Protein AF-A0A967IDQ7-F1 (afdb_monomer_lite)

Foldseek 3Di:
DVPVVPDQQRVLVVCVVVVHQEDEDEQPDVQGQQALVVLLVSQVCCVVRGNHHYQYAHEQCDSLPLPHGGPVVRSVVSGHPYYYSPPDDNPDPVSVVVSVD

Radius of gyration: 13.81 Å; chains: 1; bounding box: 31×24×38 Å

Sequence (101 aa):
GLEYKEDIVSGTRSAAAGGFTSVACMPNTKPVIDNKSIVKYIIDKAGSEGSANVFPVGTITKGSKGETLSEMGELKAEGCVGFSDDGGPVSNGEIMRRALE

Structure (mmCIF, N/CA/C/O backbone):
data_AF-A0A967IDQ7-F1
#
_entry.id   AF-A0A967IDQ7-F1
#
loop_
_atom_site.group_PDB
_atom_site.id
_atom_site.type_symbol
_atom_site.label_atom_id
_atom_site.label_alt_id
_atom_site.label_comp_id
_atom_site.label_asym_id
_atom_site.label_entity_id
_atom_site.label_seq_id
_atom_site.pdbx_PDB_ins_code
_atom_site.Cartn_x
_atom_site.Cartn_y
_atom_site.Cartn_z
_atom_site.occupancy
_atom_site.B_iso_or_equiv
_atom_site.auth_seq_id
_atom_site.auth_comp_id
_atom_site.auth_asym_id
_atom_site.auth_atom_id
_atom_site.pdbx_PDB_model_num
ATOM 1 N N . GLY A 1 1 ? 5.041 15.468 -3.162 1.00 71.75 1 GLY A N 1
ATOM 2 C CA . GLY A 1 1 ? 4.881 14.594 -1.984 1.00 71.75 1 GLY A CA 1
ATOM 3 C C . GLY A 1 1 ? 6.240 14.204 -1.439 1.00 71.75 1 GLY A C 1
ATOM 4 O O . GLY A 1 1 ? 6.951 15.073 -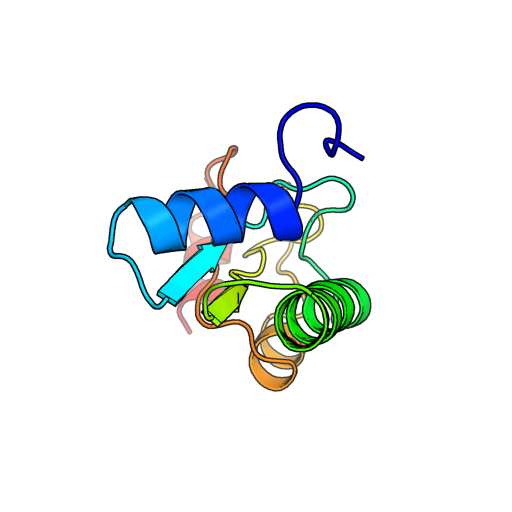0.947 1.00 71.75 1 GLY A O 1
ATOM 5 N N . LEU A 1 2 ? 6.606 12.924 -1.527 1.00 85.94 2 LEU A N 1
ATOM 6 C CA . LEU A 1 2 ? 7.925 12.396 -1.136 1.00 85.94 2 LEU A CA 1
ATOM 7 C C . LEU A 1 2 ? 8.730 11.877 -2.344 1.00 85.94 2 LEU A C 1
ATOM 9 O O . LEU A 1 2 ? 9.688 11.137 -2.154 1.00 85.94 2 LEU A O 1
ATOM 13 N N . GLU A 1 3 ? 8.370 12.291 -3.566 1.00 87.94 3 GLU A N 1
ATOM 14 C CA . GLU A 1 3 ? 8.945 11.768 -4.820 1.00 87.94 3 GLU A CA 1
ATOM 15 C C . GLU A 1 3 ? 10.458 11.994 -4.943 1.00 87.94 3 GLU A C 1
ATOM 17 O O . GLU A 1 3 ? 11.140 11.243 -5.623 1.00 87.94 3 GLU A O 1
ATOM 22 N N . TYR A 1 4 ? 11.016 12.984 -4.236 1.00 90.12 4 TYR A N 1
ATOM 23 C CA . TYR A 1 4 ? 12.465 13.209 -4.187 1.00 90.12 4 TYR A CA 1
ATOM 24 C C . TYR A 1 4 ? 13.244 12.067 -3.509 1.00 90.12 4 TYR A C 1
ATOM 26 O O . TYR A 1 4 ? 14.464 12.010 -3.640 1.00 90.12 4 TYR A O 1
ATOM 34 N N . LYS A 1 5 ? 12.563 11.214 -2.727 1.00 92.00 5 LYS A N 1
ATOM 35 C CA . LYS A 1 5 ? 13.155 10.017 -2.118 1.00 92.00 5 LYS A CA 1
ATOM 36 C C . LYS A 1 5 ? 13.059 8.823 -3.056 1.00 92.00 5 LYS A C 1
ATOM 38 O O . LYS A 1 5 ? 14.040 8.114 -3.216 1.00 92.00 5 LYS A O 1
ATOM 43 N N . GLU A 1 6 ? 11.861 8.597 -3.585 1.00 92.38 6 GLU A N 1
ATOM 44 C CA . GLU A 1 6 ? 11.522 7.516 -4.506 1.00 92.38 6 GLU A CA 1
ATOM 45 C C . GLU A 1 6 ? 10.136 7.806 -5.109 1.00 92.38 6 GLU A C 1
ATOM 47 O O . GLU A 1 6 ? 9.276 8.386 -4.434 1.00 92.38 6 GLU A O 1
ATOM 52 N N . ASP A 1 7 ? 9.898 7.382 -6.349 1.00 95.38 7 ASP A N 1
ATOM 53 C CA . ASP A 1 7 ? 8.588 7.425 -6.998 1.00 95.38 7 ASP A CA 1
ATOM 54 C C . ASP A 1 7 ? 8.172 6.042 -7.542 1.00 95.38 7 ASP A C 1
ATOM 56 O O . ASP A 1 7 ? 8.887 5.048 -7.402 1.00 95.38 7 ASP A O 1
ATOM 60 N N . ILE A 1 8 ? 6.973 5.946 -8.129 1.00 96.00 8 ILE A N 1
ATOM 61 C CA . ILE A 1 8 ? 6.436 4.673 -8.645 1.00 96.00 8 ILE A CA 1
ATOM 62 C C . ILE A 1 8 ? 7.334 4.103 -9.756 1.00 96.00 8 ILE A C 1
ATOM 64 O O . ILE A 1 8 ? 7.522 2.889 -9.842 1.00 96.00 8 ILE A O 1
ATOM 68 N N . VAL A 1 9 ? 7.913 4.953 -10.604 1.00 97.00 9 VAL A N 1
ATOM 69 C CA . VAL A 1 9 ? 8.718 4.520 -11.751 1.00 97.00 9 VAL A CA 1
ATOM 70 C C . VAL A 1 9 ? 10.091 4.052 -11.284 1.00 97.00 9 VAL A C 1
ATOM 72 O O . VAL A 1 9 ? 10.520 2.954 -11.643 1.00 97.00 9 VAL A O 1
ATOM 75 N N . SER A 1 10 ? 10.777 4.843 -10.459 1.00 97.06 10 SER A N 1
ATOM 76 C CA . SER A 1 10 ? 12.084 4.471 -9.915 1.00 97.06 10 SER A CA 1
ATOM 77 C C . SER A 1 10 ? 11.981 3.245 -9.004 1.00 97.06 10 SER A C 1
ATOM 79 O O . SER A 1 10 ? 12.736 2.289 -9.186 1.00 97.06 10 SER A O 1
ATOM 81 N N . GLY A 1 11 ? 10.983 3.198 -8.117 1.00 96.88 11 GLY A N 1
ATOM 82 C CA . GLY A 1 11 ? 10.758 2.076 -7.207 1.00 96.88 11 GLY A CA 1
ATOM 83 C C . GLY A 1 11 ? 10.436 0.766 -7.932 1.00 96.88 11 GLY A C 1
ATOM 84 O O . GLY A 1 11 ? 11.006 -0.278 -7.609 1.00 96.88 11 GLY A O 1
ATOM 85 N N . THR A 1 12 ? 9.579 0.794 -8.961 1.00 97.94 12 THR A N 1
ATOM 86 C CA . THR A 1 12 ? 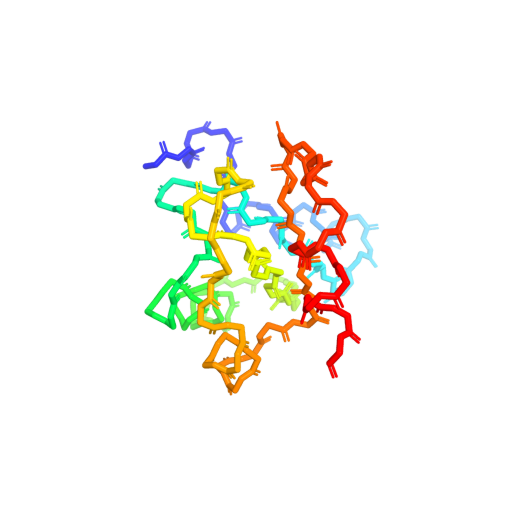9.268 -0.420 -9.741 1.00 97.94 12 THR A CA 1
ATOM 87 C C . THR A 1 12 ? 10.432 -0.877 -10.615 1.00 97.94 12 THR A C 1
ATOM 89 O O . THR A 1 12 ? 10.618 -2.081 -10.785 1.00 97.94 12 THR A O 1
ATOM 92 N N . ARG A 1 13 ? 11.259 0.043 -11.130 1.00 97.50 13 ARG A N 1
ATOM 93 C CA . ARG A 1 13 ? 12.518 -0.309 -11.809 1.00 97.50 13 ARG A CA 1
ATOM 94 C C . ARG A 1 13 ? 13.490 -1.003 -10.865 1.00 97.50 13 ARG A C 1
ATOM 96 O O . ARG A 1 13 ? 14.046 -2.035 -11.233 1.00 97.50 13 ARG A O 1
ATOM 103 N N . SER A 1 14 ? 13.659 -0.474 -9.655 1.00 97.81 14 SER A N 1
ATOM 104 C CA . SER A 1 14 ? 14.486 -1.091 -8.614 1.00 97.81 14 SER A CA 1
ATOM 105 C C . SER A 1 14 ? 13.973 -2.486 -8.244 1.00 97.81 14 SER A C 1
ATOM 107 O O . SER A 1 14 ? 14.757 -3.431 -8.178 1.00 97.81 14 SER A O 1
ATOM 109 N N . ALA A 1 15 ? 12.655 -2.645 -8.083 1.00 97.31 15 ALA A N 1
ATOM 110 C CA . ALA A 1 15 ? 12.027 -3.940 -7.825 1.00 97.31 15 ALA A CA 1
ATOM 111 C C . ALA A 1 15 ? 12.299 -4.950 -8.953 1.00 97.31 15 ALA A C 1
ATOM 113 O O . ALA A 1 15 ? 12.771 -6.056 -8.686 1.00 97.31 15 ALA A O 1
ATOM 114 N N . ALA A 1 16 ? 12.080 -4.548 -10.208 1.00 97.69 16 ALA A N 1
ATOM 115 C CA . ALA A 1 16 ? 12.318 -5.391 -11.376 1.00 97.69 16 ALA A CA 1
ATOM 116 C C . ALA A 1 16 ? 13.796 -5.793 -11.509 1.00 97.69 16 ALA A C 1
ATOM 118 O O . ALA A 1 16 ? 14.099 -6.964 -11.735 1.00 97.69 16 ALA A O 1
ATOM 119 N N . ALA A 1 17 ? 14.723 -4.851 -11.302 1.00 98.00 17 ALA A N 1
ATOM 120 C CA . ALA A 1 17 ? 16.160 -5.127 -11.293 1.00 98.00 17 ALA A CA 1
ATOM 121 C C . ALA A 1 17 ? 16.562 -6.104 -10.172 1.00 98.00 17 ALA A C 1
ATOM 123 O O . ALA A 1 17 ? 17.471 -6.911 -10.356 1.00 98.00 17 ALA A O 1
ATOM 124 N N . GLY A 1 18 ? 15.860 -6.066 -9.036 1.00 97.81 18 GLY A N 1
ATOM 125 C CA . GLY A 1 18 ? 16.008 -7.021 -7.936 1.00 97.81 18 GLY A CA 1
ATOM 126 C C . GLY A 1 18 ? 15.358 -8.390 -8.175 1.00 97.81 18 GLY A C 1
ATOM 127 O O . GLY A 1 18 ? 15.470 -9.261 -7.317 1.00 97.81 18 GLY A O 1
ATOM 128 N N . GLY A 1 19 ? 14.680 -8.599 -9.309 1.00 97.56 19 GLY A N 1
ATOM 129 C CA . GLY A 1 19 ? 13.985 -9.848 -9.637 1.00 97.56 19 GLY A CA 1
ATOM 130 C C . GLY A 1 19 ? 12.559 -9.950 -9.085 1.00 97.56 19 GLY A C 1
ATOM 131 O O . GLY A 1 19 ? 11.941 -11.010 -9.190 1.00 97.56 19 GLY A O 1
ATOM 132 N N . PHE A 1 20 ? 12.011 -8.871 -8.521 1.00 98.06 20 PHE A N 1
ATOM 133 C CA . PHE A 1 20 ? 10.618 -8.824 -8.085 1.00 98.06 20 PHE A CA 1
ATOM 134 C C . PHE A 1 20 ? 9.711 -8.422 -9.246 1.00 98.06 20 PHE A C 1
ATOM 136 O O . PHE A 1 20 ? 9.879 -7.371 -9.858 1.00 98.06 20 PHE A O 1
ATOM 143 N N . THR A 1 21 ? 8.694 -9.237 -9.518 1.00 97.06 21 THR A N 1
ATOM 144 C CA . THR A 1 21 ? 7.671 -8.934 -10.533 1.00 97.06 21 THR A CA 1
ATOM 145 C C . THR A 1 21 ? 6.488 -8.156 -9.965 1.00 97.06 21 THR A C 1
ATOM 147 O O . THR A 1 21 ? 5.691 -7.601 -10.717 1.00 97.06 21 THR A O 1
ATOM 150 N N . SER A 1 22 ? 6.341 -8.158 -8.640 1.00 97.44 22 SER A N 1
ATOM 151 C CA . SER A 1 22 ? 5.189 -7.624 -7.922 1.00 97.44 22 SER A CA 1
ATOM 152 C C . SER A 1 22 ? 5.615 -7.083 -6.564 1.00 97.44 22 SER A C 1
ATOM 154 O O . SER A 1 22 ? 6.346 -7.756 -5.839 1.00 97.44 22 SER A O 1
ATOM 156 N N . VAL A 1 23 ? 5.134 -5.893 -6.212 1.00 97.38 23 VAL A N 1
ATOM 157 C CA . VAL A 1 23 ? 5.405 -5.236 -4.929 1.00 97.38 23 VAL A CA 1
ATOM 158 C C . VAL A 1 23 ? 4.125 -4.675 -4.326 1.00 97.38 23 VAL A C 1
ATOM 160 O O . VAL A 1 23 ? 3.227 -4.244 -5.049 1.00 97.38 23 VAL A O 1
ATOM 163 N N . ALA A 1 24 ? 4.049 -4.657 -2.996 1.00 97.44 24 ALA A N 1
ATOM 164 C CA . ALA A 1 24 ? 2.989 -3.967 -2.273 1.00 97.44 24 ALA A CA 1
ATOM 165 C C . ALA A 1 24 ? 3.521 -2.641 -1.714 1.00 97.44 24 ALA A C 1
ATOM 167 O O . ALA A 1 24 ? 4.529 -2.644 -1.006 1.00 97.44 24 ALA A O 1
ATOM 168 N N . CYS A 1 25 ? 2.884 -1.513 -2.038 1.00 95.62 25 CYS A N 1
ATOM 169 C CA . CYS A 1 25 ? 3.331 -0.203 -1.553 1.00 95.62 25 CYS A CA 1
ATOM 170 C C . CYS A 1 25 ? 2.606 0.191 -0.262 1.00 95.62 25 CYS A C 1
ATOM 172 O O . CYS A 1 25 ? 1.394 0.000 -0.139 1.00 95.62 25 CYS A O 1
ATOM 174 N N . MET A 1 26 ? 3.347 0.758 0.692 1.00 96.44 26 MET A N 1
ATOM 175 C CA . MET A 1 26 ? 2.806 1.152 1.993 1.00 96.44 26 MET A CA 1
ATOM 176 C C . MET A 1 26 ? 2.017 2.471 1.932 1.00 96.44 26 MET A C 1
ATOM 178 O O . MET A 1 26 ? 2.324 3.330 1.104 1.00 96.44 26 MET A O 1
ATOM 182 N N . PRO A 1 27 ? 1.005 2.652 2.804 1.00 93.75 27 PRO A N 1
ATOM 183 C CA . PRO A 1 27 ? 0.072 3.776 2.734 1.00 93.75 27 PRO A CA 1
ATOM 184 C C . PRO A 1 27 ? 0.623 5.118 3.220 1.00 93.75 27 PRO A C 1
ATOM 186 O O . PRO A 1 27 ? -0.054 6.137 3.083 1.00 93.75 27 PRO A O 1
ATOM 189 N N . ASN A 1 28 ? 1.838 5.153 3.766 1.00 92.50 28 ASN A N 1
ATOM 190 C CA . ASN A 1 28 ? 2.476 6.325 4.377 1.00 92.50 28 ASN A CA 1
ATOM 191 C C . ASN A 1 28 ? 3.045 7.345 3.370 1.00 92.50 28 ASN A C 1
ATOM 193 O O . ASN A 1 28 ? 4.014 8.062 3.646 1.00 92.50 28 ASN A O 1
ATOM 197 N N . THR A 1 29 ? 2.414 7.451 2.202 1.00 91.75 29 THR A N 1
ATOM 198 C CA . THR A 1 29 ? 2.694 8.466 1.187 1.00 91.75 29 THR A CA 1
ATOM 199 C C . THR A 1 29 ? 2.138 9.839 1.588 1.00 91.75 29 THR A C 1
ATOM 201 O O . THR A 1 29 ? 1.482 10.014 2.616 1.00 91.75 29 THR A O 1
ATOM 204 N N . LYS A 1 30 ? 2.414 10.867 0.775 1.00 90.31 30 LYS A N 1
ATOM 205 C CA . LYS A 1 30 ? 1.839 12.213 0.937 1.00 90.31 30 LYS A CA 1
ATOM 206 C C . LYS A 1 30 ? 1.225 12.677 -0.386 1.00 90.31 30 LYS A C 1
ATOM 208 O O . LYS A 1 30 ? 1.998 13.103 -1.252 1.00 90.31 30 LYS A O 1
ATOM 213 N N . PRO A 1 31 ? -0.112 12.643 -0.538 1.00 91.81 31 PRO A N 1
ATOM 214 C CA . PRO A 1 31 ? -1.131 12.268 0.462 1.00 91.81 31 PRO A CA 1
ATOM 215 C C . PRO A 1 31 ? -1.120 10.772 0.845 1.00 91.81 31 PRO A C 1
ATOM 217 O O . PRO A 1 31 ? -0.589 9.952 0.101 1.00 91.81 31 PRO A O 1
ATOM 220 N N . VAL A 1 32 ? -1.674 10.445 2.018 1.00 94.31 32 VAL A N 1
ATOM 221 C CA . VAL A 1 32 ? -1.797 9.076 2.568 1.00 94.31 32 VAL A CA 1
ATOM 222 C C . VAL A 1 32 ? -2.833 8.277 1.768 1.00 94.31 32 VAL A C 1
ATOM 224 O O . VAL A 1 32 ? -3.809 8.864 1.311 1.00 94.31 32 VAL A O 1
ATOM 227 N N . ILE A 1 33 ? -2.656 6.962 1.602 1.00 94.75 33 ILE A N 1
ATOM 228 C CA . ILE A 1 33 ? -3.576 6.106 0.822 1.00 94.75 33 ILE A CA 1
ATOM 229 C C . ILE A 1 33 ? -4.858 5.789 1.623 1.00 94.75 33 ILE A C 1
ATOM 231 O O . ILE A 1 33 ? -5.069 4.664 2.074 1.00 94.75 33 ILE A O 1
ATOM 235 N N . ASP A 1 34 ? -5.715 6.795 1.815 1.00 93.62 34 ASP A N 1
ATOM 236 C CA . ASP A 1 34 ? -6.960 6.699 2.598 1.00 93.62 34 ASP A CA 1
ATOM 237 C C . ASP A 1 34 ? -8.246 6.944 1.786 1.00 93.62 34 ASP A C 1
ATOM 239 O O . ASP A 1 34 ? -9.344 6.924 2.343 1.00 93.62 34 ASP A O 1
ATOM 243 N N . ASN A 1 35 ? -8.130 7.163 0.471 1.00 94.06 35 ASN A N 1
ATOM 244 C CA . ASN A 1 35 ? -9.267 7.330 -0.436 1.00 94.06 35 ASN A CA 1
ATOM 245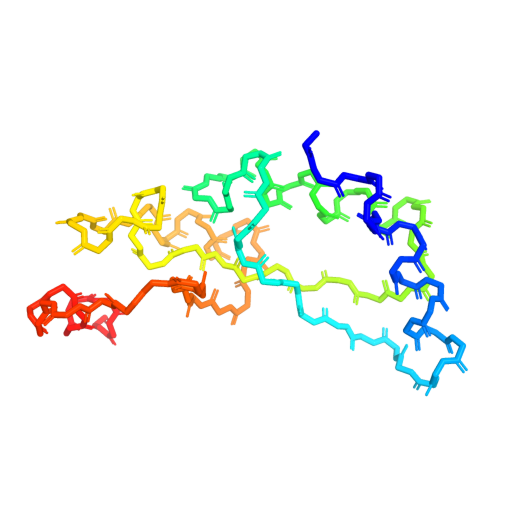 C C . ASN A 1 35 ? -9.013 6.723 -1.827 1.00 94.06 35 ASN A C 1
ATOM 247 O O . ASN A 1 35 ? -7.870 6.572 -2.268 1.00 94.06 35 ASN A O 1
ATOM 251 N N . LYS A 1 36 ? -10.106 6.433 -2.544 1.00 95.25 36 LYS A N 1
ATOM 252 C CA . LYS A 1 36 ? -10.095 5.780 -3.865 1.00 95.25 36 LYS A CA 1
ATOM 253 C C . LYS A 1 36 ? -9.258 6.500 -4.924 1.00 95.25 36 LYS A C 1
ATOM 255 O O . LYS A 1 36 ? -8.582 5.854 -5.714 1.00 95.25 36 LYS A O 1
ATOM 260 N N . SER A 1 37 ? -9.250 7.833 -4.931 1.00 95.50 37 SER A N 1
ATOM 261 C CA . SER A 1 37 ? -8.557 8.605 -5.969 1.00 95.50 37 SER A CA 1
ATOM 262 C C . SER A 1 37 ? -7.050 8.352 -5.952 1.00 95.50 37 SER A C 1
ATOM 264 O O . SER A 1 37 ? -6.417 8.298 -7.004 1.00 95.50 37 SER A O 1
ATOM 266 N N . ILE A 1 38 ? -6.478 8.165 -4.760 1.00 95.62 38 ILE A N 1
ATOM 267 C CA . ILE A 1 38 ? -5.050 7.878 -4.590 1.00 95.62 38 ILE A CA 1
ATOM 268 C C . ILE A 1 38 ? -4.737 6.441 -5.007 1.00 95.62 38 ILE A C 1
ATOM 270 O O . ILE A 1 38 ? -3.762 6.218 -5.720 1.00 95.62 38 ILE A O 1
ATOM 274 N N . VAL A 1 39 ? -5.577 5.480 -4.611 1.00 96.88 39 VAL A N 1
ATOM 275 C CA . VAL A 1 39 ? -5.439 4.070 -5.016 1.00 96.88 39 VAL A CA 1
ATOM 276 C C . VAL A 1 39 ? -5.446 3.957 -6.538 1.00 96.88 39 VAL A C 1
ATOM 278 O O . VAL A 1 39 ? -4.517 3.400 -7.123 1.00 96.88 39 VAL A O 1
ATOM 281 N N . LYS A 1 40 ? -6.437 4.584 -7.177 1.00 96.56 40 LYS A N 1
ATOM 282 C CA . LYS A 1 40 ? -6.562 4.630 -8.630 1.00 96.56 40 LYS A CA 1
ATOM 283 C C . LYS A 1 40 ? -5.340 5.252 -9.296 1.00 96.56 40 LYS A C 1
ATOM 285 O O . LYS A 1 40 ? -4.811 4.683 -10.242 1.00 96.56 40 LYS A O 1
ATOM 290 N N . TYR A 1 41 ? -4.858 6.383 -8.778 1.00 96.50 41 TYR A N 1
ATOM 291 C CA . TYR A 1 41 ? -3.646 7.023 -9.287 1.00 96.50 41 TYR A CA 1
ATOM 292 C C . TYR A 1 41 ? -2.439 6.077 -9.257 1.00 96.50 41 TYR A C 1
ATOM 294 O O . TYR A 1 41 ? -1.711 5.995 -10.243 1.00 96.50 41 TYR A O 1
ATOM 302 N N . ILE A 1 42 ? -2.234 5.348 -8.155 1.00 96.69 42 ILE A N 1
ATOM 303 C CA . ILE A 1 42 ? -1.108 4.415 -8.017 1.00 96.69 42 ILE A CA 1
ATOM 304 C C . ILE A 1 42 ? -1.213 3.288 -9.043 1.00 96.69 42 ILE A C 1
ATOM 306 O O . ILE A 1 42 ? -0.230 3.003 -9.725 1.00 96.69 42 ILE A O 1
ATOM 310 N N . ILE A 1 43 ? -2.392 2.675 -9.168 1.00 96.56 43 ILE A N 1
ATOM 311 C CA . ILE A 1 43 ? -2.631 1.572 -10.105 1.00 96.56 43 ILE A CA 1
ATOM 312 C C . ILE A 1 43 ? -2.456 2.048 -11.550 1.00 96.56 43 ILE A C 1
ATOM 314 O O . ILE A 1 43 ? -1.716 1.423 -12.307 1.00 96.56 43 ILE A O 1
ATOM 318 N N . ASP A 1 44 ? -3.076 3.172 -11.919 1.00 97.38 44 ASP A N 1
ATOM 319 C CA . ASP A 1 44 ? -3.009 3.721 -13.275 1.00 97.38 44 ASP A CA 1
ATOM 320 C C . ASP A 1 44 ? -1.558 4.099 -13.634 1.00 97.38 44 ASP A C 1
ATOM 322 O O . ASP A 1 44 ? -1.063 3.711 -14.692 1.00 97.38 44 ASP A O 1
ATOM 326 N N . LYS A 1 45 ? -0.837 4.783 -12.730 1.00 96.88 45 LYS A N 1
ATOM 327 C CA . LYS A 1 45 ? 0.563 5.196 -12.936 1.00 96.88 45 LYS A CA 1
ATOM 328 C C . LYS A 1 45 ? 1.515 4.001 -13.015 1.00 96.88 45 LYS A C 1
ATOM 330 O O . LYS A 1 45 ? 2.420 3.989 -13.849 1.00 96.88 45 LYS A O 1
ATOM 335 N N . ALA A 1 46 ? 1.327 2.994 -12.162 1.00 96.88 46 ALA A N 1
ATOM 336 C CA . ALA A 1 46 ? 2.114 1.766 -12.207 1.00 96.88 46 ALA A CA 1
ATOM 337 C C . ALA A 1 46 ? 1.833 0.960 -13.482 1.00 96.88 46 ALA A C 1
ATOM 339 O O . ALA A 1 46 ? 2.762 0.423 -14.075 1.00 96.88 46 ALA A O 1
ATOM 340 N N . GLY A 1 47 ? 0.580 0.912 -13.935 1.00 96.88 47 GLY A N 1
ATOM 341 C CA . GLY A 1 47 ? 0.207 0.240 -15.178 1.00 96.88 47 GLY A CA 1
ATOM 342 C C . GLY A 1 47 ? 0.737 0.939 -16.432 1.00 96.88 47 GLY A C 1
ATOM 343 O O . GLY A 1 47 ? 1.076 0.265 -17.402 1.00 96.88 47 GLY A O 1
ATOM 344 N N . SER A 1 48 ? 0.830 2.273 -16.428 1.00 97.56 48 SER A N 1
ATOM 345 C CA . SER A 1 48 ? 1.296 3.038 -17.591 1.00 97.56 48 SER A CA 1
ATOM 346 C C . SER A 1 48 ? 2.816 3.173 -17.675 1.00 97.56 48 SER A C 1
ATOM 348 O O . SER A 1 48 ? 3.366 3.190 -18.773 1.00 97.56 48 SER A O 1
ATOM 350 N N . GLU A 1 49 ? 3.497 3.320 -16.537 1.00 97.00 49 GLU A N 1
ATOM 351 C CA . GLU A 1 49 ? 4.919 3.696 -16.487 1.00 97.00 49 GLU A CA 1
ATOM 352 C C . GLU A 1 49 ? 5.771 2.778 -15.596 1.00 97.00 49 GLU A C 1
ATOM 354 O O . GLU A 1 49 ? 6.997 2.913 -15.558 1.00 97.00 49 GLU A O 1
ATOM 359 N N . GLY A 1 50 ? 5.147 1.849 -14.871 1.00 95.75 50 GLY A N 1
ATOM 360 C CA . GLY A 1 50 ? 5.835 0.937 -13.967 1.00 95.75 50 GLY A CA 1
ATOM 361 C C . GLY A 1 50 ? 6.564 -0.195 -14.690 1.00 95.75 50 GLY A C 1
ATOM 362 O O . GLY A 1 50 ? 6.226 -0.596 -15.800 1.00 95.75 50 GLY A O 1
ATOM 363 N N . SER A 1 51 ? 7.594 -0.726 -14.034 1.00 97.44 51 SER A N 1
ATOM 364 C CA . SER A 1 51 ? 8.362 -1.896 -14.504 1.00 97.44 51 SER A CA 1
ATOM 365 C C . SER A 1 51 ? 8.039 -3.193 -13.742 1.00 97.44 51 SER A C 1
ATOM 367 O O . SER A 1 51 ? 8.619 -4.235 -14.032 1.00 97.44 51 SER A O 1
ATOM 369 N N . ALA A 1 52 ? 7.124 -3.134 -12.772 1.00 97.31 52 ALA A N 1
ATOM 370 C CA . ALA A 1 52 ? 6.640 -4.248 -11.956 1.00 97.31 52 ALA A CA 1
ATOM 371 C C . ALA A 1 52 ? 5.191 -3.969 -11.522 1.00 97.31 52 ALA A C 1
ATOM 373 O O . ALA A 1 52 ? 4.773 -2.810 -11.479 1.00 97.31 52 ALA A O 1
ATOM 374 N N . ASN A 1 53 ? 4.435 -5.011 -11.165 1.00 97.50 53 ASN A N 1
ATOM 375 C CA . ASN A 1 53 ? 3.073 -4.843 -10.656 1.00 97.50 53 ASN A CA 1
ATOM 376 C C . ASN A 1 53 ? 3.102 -4.158 -9.285 1.00 97.50 53 ASN A C 1
ATOM 378 O O . ASN A 1 53 ? 3.881 -4.553 -8.413 1.00 97.50 53 ASN A O 1
ATOM 382 N N . VAL A 1 54 ? 2.225 -3.177 -9.073 1.00 98.00 54 VAL A N 1
ATOM 383 C CA . VAL A 1 54 ? 2.097 -2.474 -7.791 1.00 98.00 54 VAL A CA 1
ATOM 384 C C . VAL A 1 54 ? 0.725 -2.743 -7.199 1.00 98.00 54 VAL A C 1
ATOM 386 O O . VAL A 1 54 ? -0.297 -2.462 -7.819 1.00 98.00 54 VAL A O 1
ATOM 389 N N . PHE A 1 55 ? 0.720 -3.259 -5.976 1.00 97.62 55 PHE A N 1
ATOM 390 C CA . PHE A 1 55 ? -0.482 -3.557 -5.215 1.00 97.62 55 PHE A CA 1
ATOM 391 C C . PHE A 1 55 ? -0.581 -2.612 -4.009 1.00 97.62 55 PHE A C 1
ATOM 393 O O . PHE A 1 55 ? 0.178 -2.761 -3.049 1.00 97.62 55 PHE A O 1
ATOM 400 N N . PRO A 1 56 ? -1.472 -1.612 -4.028 1.00 97.38 56 PRO A N 1
ATOM 401 C CA . PRO A 1 56 ? -1.550 -0.649 -2.940 1.00 97.38 56 PRO A CA 1
ATOM 402 C C . PRO A 1 56 ? -2.065 -1.282 -1.643 1.00 97.38 56 PRO A C 1
ATOM 404 O O . PRO A 1 56 ? -2.964 -2.125 -1.644 1.00 97.38 56 PRO A O 1
ATOM 407 N N . VAL A 1 57 ? -1.496 -0.852 -0.520 1.00 97.88 57 VAL A N 1
ATOM 408 C CA . VAL A 1 57 ? -2.044 -1.076 0.821 1.00 97.88 57 VAL A CA 1
ATOM 409 C C . VAL A 1 57 ? -2.726 0.216 1.254 1.00 97.88 57 VAL A C 1
ATOM 411 O O . VAL A 1 57 ? -2.126 1.283 1.160 1.00 97.88 57 VAL A O 1
ATOM 414 N N . GLY A 1 58 ? -3.982 0.128 1.691 1.00 97.00 58 GLY A N 1
ATOM 415 C CA . GLY A 1 58 ? -4.736 1.273 2.207 1.00 97.00 58 GLY A CA 1
ATOM 416 C C . GLY A 1 58 ? -4.481 1.499 3.696 1.00 97.00 58 GLY A C 1
ATOM 417 O O . GLY A 1 58 ? -3.952 0.622 4.378 1.00 97.00 58 GLY A O 1
ATOM 418 N N . THR A 1 59 ? -4.882 2.648 4.234 1.00 97.06 59 THR A N 1
ATOM 419 C CA . THR A 1 59 ? -4.851 2.840 5.690 1.00 97.06 59 THR A CA 1
ATOM 420 C C . THR A 1 59 ? -5.977 2.114 6.404 1.00 97.06 59 THR A C 1
ATOM 422 O O . THR A 1 59 ? -7.075 1.976 5.866 1.00 97.06 59 THR A O 1
ATOM 425 N N . ILE A 1 60 ? -5.726 1.701 7.646 1.00 96.69 60 ILE A N 1
ATOM 426 C CA . ILE A 1 60 ? -6.780 1.254 8.564 1.00 96.69 60 ILE A CA 1
ATOM 427 C C . ILE A 1 60 ? -7.580 2.468 9.031 1.00 96.69 60 ILE A C 1
ATOM 429 O O . ILE A 1 60 ? -8.809 2.431 9.068 1.00 96.69 60 ILE A O 1
ATOM 433 N N . THR A 1 61 ? -6.897 3.565 9.367 1.00 96.12 61 THR A N 1
ATOM 434 C CA . THR A 1 61 ? -7.553 4.785 9.841 1.00 96.12 61 THR A CA 1
ATOM 435 C C . THR A 1 61 ? -7.407 5.951 8.879 1.00 96.12 61 THR A C 1
ATOM 437 O O . THR A 1 61 ? -6.470 6.050 8.083 1.00 96.12 61 THR A O 1
ATOM 440 N N . LYS A 1 62 ? -8.359 6.878 8.941 1.00 94.19 62 LYS A N 1
ATOM 441 C CA . LYS A 1 62 ? -8.352 8.081 8.113 1.00 94.19 62 LYS A CA 1
ATOM 442 C C . LYS A 1 62 ? -7.088 8.904 8.373 1.00 94.19 62 LYS A C 1
ATOM 444 O O . LYS A 1 62 ? -6.797 9.270 9.513 1.00 94.19 62 LYS A O 1
ATOM 449 N N . GLY A 1 63 ? -6.331 9.188 7.313 1.00 93.75 63 GLY A N 1
ATOM 450 C CA . GLY A 1 63 ? -5.038 9.864 7.401 1.00 93.75 63 GLY A CA 1
ATOM 451 C C . GLY A 1 63 ? -3.974 9.149 8.248 1.00 93.75 63 GLY A C 1
ATOM 452 O O . GLY A 1 63 ? -3.025 9.814 8.656 1.00 93.75 63 GLY A O 1
ATOM 453 N N . SER A 1 64 ? -4.123 7.845 8.528 1.00 92.75 64 SER A N 1
ATOM 454 C CA . SER A 1 64 ? -3.204 7.050 9.363 1.00 92.75 64 SER A CA 1
ATOM 455 C C . SER A 1 64 ? -3.027 7.591 10.795 1.00 92.75 64 SER A C 1
ATOM 457 O O . SER A 1 64 ? -1.919 7.605 11.333 1.00 92.75 64 SER A O 1
ATOM 459 N N . LYS A 1 65 ? -4.106 8.099 11.408 1.00 93.00 65 LYS A N 1
ATOM 460 C CA . LYS A 1 65 ? -4.081 8.758 12.731 1.00 93.00 65 LYS A CA 1
ATOM 461 C C . LYS A 1 65 ? -4.363 7.843 13.926 1.00 93.00 65 LYS A C 1
ATOM 463 O O . LYS A 1 65 ? -4.176 8.265 15.061 1.00 93.00 65 LYS A O 1
ATOM 468 N N . GLY A 1 66 ? -4.862 6.630 13.706 1.00 92.75 66 GLY A N 1
ATOM 469 C CA . GLY A 1 66 ? -5.275 5.712 14.771 1.00 92.75 66 GLY A CA 1
ATOM 470 C C . GLY A 1 66 ? -6.611 6.064 15.446 1.00 92.75 66 GLY A C 1
ATOM 471 O O . GLY A 1 66 ? -6.933 5.475 16.474 1.00 92.75 66 GLY A O 1
ATOM 472 N N . GLU A 1 67 ? -7.385 7.017 14.908 1.00 92.44 67 GLU A N 1
ATOM 473 C CA . GLU A 1 67 ? -8.565 7.602 15.580 1.00 92.44 67 GLU A CA 1
ATOM 474 C C . GLU A 1 67 ? -9.916 7.119 15.031 1.00 92.44 67 GLU A C 1
ATOM 476 O O . GLU A 1 67 ? -10.868 6.922 15.783 1.00 92.44 67 GLU A O 1
ATOM 481 N N . THR A 1 68 ? -10.052 6.973 13.713 1.00 93.94 68 THR A N 1
ATOM 482 C CA . THR A 1 68 ? -11.319 6.617 13.049 1.00 93.94 68 THR A CA 1
ATOM 483 C C . THR A 1 68 ? -11.017 5.798 11.808 1.00 93.94 68 THR A C 1
ATOM 485 O O . THR A 1 68 ? -10.080 6.136 11.088 1.00 93.94 68 THR A O 1
ATOM 488 N N . LEU A 1 69 ? -11.797 4.744 11.555 1.00 94.94 69 LEU A N 1
ATOM 489 C CA . LEU A 1 69 ? -11.622 3.887 10.381 1.00 94.94 69 LEU A CA 1
ATOM 490 C C . LEU A 1 69 ? -11.654 4.694 9.077 1.00 94.94 69 LEU A C 1
ATOM 492 O O . LEU A 1 69 ? -12.373 5.689 8.961 1.00 94.94 69 LEU A O 1
ATOM 496 N N . SER A 1 70 ? -10.838 4.274 8.115 1.00 94.62 70 SER A N 1
ATOM 497 C CA . SER A 1 70 ? -10.923 4.740 6.733 1.00 94.62 70 SER A CA 1
ATOM 498 C C . SER A 1 70 ? -12.127 4.097 6.027 1.00 94.62 70 SER A C 1
ATOM 500 O O . SER A 1 70 ? -12.762 3.180 6.553 1.00 94.62 70 SER A O 1
ATOM 502 N N . GLU A 1 71 ? -12.428 4.547 4.808 1.00 94.19 71 GLU A N 1
ATOM 503 C CA . GLU A 1 71 ? -13.430 3.916 3.936 1.00 94.19 71 GLU A CA 1
ATOM 504 C C . GLU A 1 71 ? -12.875 2.601 3.344 1.00 94.19 71 GLU A C 1
ATOM 506 O O . GLU A 1 71 ? -12.690 2.460 2.134 1.00 94.19 71 GLU A O 1
ATOM 511 N N . MET A 1 72 ? -12.550 1.629 4.208 1.00 95.25 72 MET A N 1
ATOM 512 C CA . MET A 1 72 ? -11.834 0.392 3.854 1.00 95.25 72 MET A CA 1
ATOM 513 C C . MET A 1 72 ? -12.541 -0.404 2.749 1.00 95.25 72 MET A C 1
ATOM 515 O O . MET A 1 72 ? -11.883 -0.967 1.874 1.00 95.25 72 MET A O 1
ATOM 519 N N . GLY A 1 73 ? -13.877 -0.407 2.739 1.00 95.19 73 GLY A N 1
ATOM 520 C CA . GLY A 1 73 ? -14.667 -1.047 1.685 1.00 95.19 73 GLY A CA 1
ATOM 521 C C . GLY A 1 73 ? -14.425 -0.434 0.302 1.00 95.19 73 GLY A C 1
ATOM 522 O O . GLY A 1 73 ? -14.201 -1.166 -0.663 1.00 95.19 73 GLY A O 1
ATOM 523 N N . GLU A 1 74 ? -14.395 0.899 0.203 1.00 95.75 74 GLU A N 1
ATOM 524 C CA . GLU A 1 74 ? -14.094 1.593 -1.057 1.00 95.75 74 GLU A CA 1
ATOM 525 C C . GLU A 1 74 ? -12.650 1.345 -1.497 1.00 95.75 74 GLU A C 1
ATOM 527 O O . GLU A 1 74 ? -12.392 1.056 -2.664 1.00 95.75 74 GLU A O 1
ATOM 532 N N . LEU A 1 75 ? -11.707 1.400 -0.554 1.00 96.31 75 LEU A N 1
ATOM 533 C CA . LEU A 1 75 ? -10.294 1.133 -0.821 1.00 96.31 75 LEU A CA 1
ATOM 534 C C . LEU A 1 75 ? -10.076 -0.286 -1.354 1.00 96.31 75 LEU A C 1
ATOM 536 O O . LEU A 1 75 ? -9.319 -0.487 -2.304 1.00 96.31 75 LEU A O 1
ATOM 540 N N . LYS A 1 76 ? -10.766 -1.276 -0.774 1.00 96.44 76 LYS A N 1
ATOM 541 C CA . LYS A 1 76 ? -10.729 -2.656 -1.259 1.00 96.44 76 LYS A CA 1
ATOM 542 C C . LYS A 1 76 ? -11.292 -2.768 -2.673 1.00 96.44 76 LYS A C 1
ATOM 544 O O . LYS A 1 76 ? -10.680 -3.435 -3.505 1.00 96.44 76 LYS A O 1
ATOM 549 N N . ALA A 1 77 ? -12.433 -2.131 -2.934 1.00 96.56 77 ALA A N 1
ATOM 550 C CA . ALA A 1 77 ? -13.082 -2.155 -4.242 1.00 96.56 77 ALA A CA 1
ATOM 551 C C . ALA A 1 77 ? -12.214 -1.524 -5.344 1.00 96.56 77 ALA A C 1
ATOM 553 O O . ALA A 1 77 ? -12.228 -2.006 -6.473 1.00 96.56 77 ALA A O 1
ATOM 554 N N . GLU A 1 78 ? -11.426 -0.499 -5.010 1.00 96.38 78 GLU A N 1
ATOM 555 C CA . GLU A 1 78 ? -10.528 0.176 -5.956 1.00 96.38 78 GLU A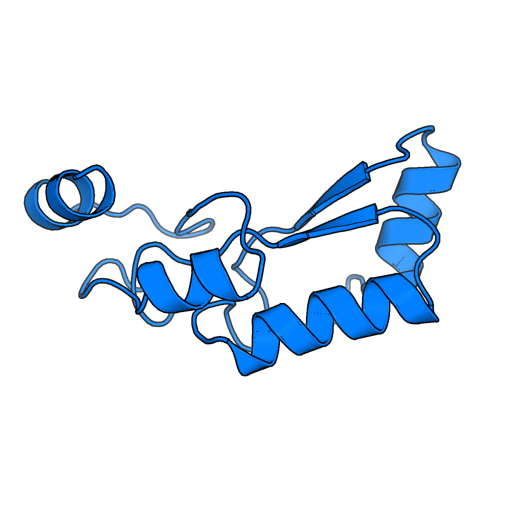 CA 1
ATOM 556 C C . GLU A 1 78 ? -9.211 -0.587 -6.201 1.00 96.38 78 GLU A C 1
ATOM 558 O O . GLU A 1 78 ? -8.500 -0.294 -7.157 1.00 96.38 78 GLU A O 1
ATOM 563 N N . GLY A 1 79 ? -8.882 -1.591 -5.378 1.00 95.12 79 GLY A N 1
ATOM 564 C CA . GLY A 1 79 ? -7.748 -2.490 -5.626 1.00 95.12 79 GLY A CA 1
ATOM 565 C C . GLY A 1 79 ? -6.732 -2.616 -4.493 1.00 95.12 79 GLY A C 1
ATOM 566 O O . GLY A 1 79 ? -5.684 -3.231 -4.699 1.00 95.12 79 GLY A O 1
ATOM 567 N N . CYS A 1 80 ? -7.010 -2.091 -3.293 1.00 96.81 80 CYS A N 1
ATOM 568 C CA . CYS A 1 80 ? -6.135 -2.336 -2.148 1.00 96.81 80 CYS A CA 1
ATOM 569 C C . CYS A 1 80 ? -6.083 -3.831 -1.784 1.00 96.81 80 CYS A C 1
ATOM 571 O O . CYS A 1 80 ? -7.107 -4.513 -1.650 1.00 96.81 80 CYS A O 1
ATOM 573 N N . VAL A 1 81 ? -4.870 -4.349 -1.583 1.00 97.06 81 VAL A N 1
ATOM 574 C CA . VAL A 1 81 ? -4.638 -5.768 -1.247 1.00 97.06 81 VAL A CA 1
ATOM 575 C C . VAL A 1 81 ? -4.504 -6.026 0.250 1.00 97.06 81 VAL A C 1
ATOM 577 O O . VAL A 1 81 ? -4.596 -7.172 0.681 1.00 97.06 81 VAL A O 1
ATOM 580 N N . GLY A 1 82 ? -4.342 -4.970 1.043 1.00 96.31 82 GLY A N 1
ATOM 581 C CA . GLY A 1 82 ? -4.277 -5.031 2.497 1.00 96.31 82 GLY A CA 1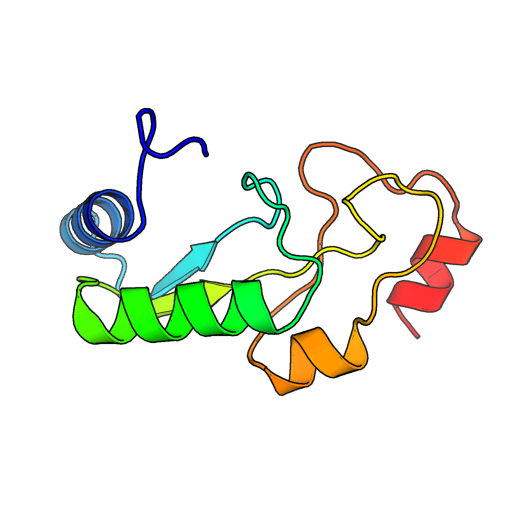
ATOM 582 C C . GLY A 1 82 ? -4.493 -3.660 3.125 1.00 96.31 82 GLY A C 1
ATOM 583 O O . GLY A 1 82 ? -4.639 -2.662 2.411 1.00 96.31 82 GLY A O 1
ATOM 584 N N . PHE A 1 83 ? -4.468 -3.627 4.458 1.00 96.81 83 PHE A N 1
ATOM 585 C CA . PHE A 1 83 ? -4.612 -2.409 5.251 1.00 96.81 83 PHE A CA 1
ATOM 586 C C . PHE A 1 83 ? -3.526 -2.312 6.318 1.00 96.81 83 PHE A C 1
ATOM 588 O O . PHE A 1 83 ? -3.195 -3.309 6.957 1.00 96.81 83 PHE A O 1
ATOM 595 N N . SER A 1 84 ? -2.962 -1.120 6.499 1.00 96.06 84 SER A N 1
ATOM 596 C CA . SER A 1 84 ? -1.942 -0.845 7.513 1.00 96.06 84 SER A CA 1
ATOM 597 C C . SER A 1 84 ? -1.909 0.642 7.853 1.00 96.06 84 SER A C 1
ATOM 599 O O . SER A 1 84 ? -2.063 1.469 6.968 1.00 96.06 84 SER A O 1
ATOM 601 N N . ASP A 1 85 ? -1.633 1.000 9.102 1.00 93.12 85 ASP A N 1
ATOM 602 C CA . ASP A 1 85 ? -1.250 2.372 9.472 1.00 93.12 85 ASP A CA 1
ATOM 603 C C . ASP A 1 85 ? 0.278 2.439 9.644 1.00 93.12 85 ASP A C 1
ATOM 605 O O . ASP A 1 85 ? 0.811 2.779 10.698 1.00 93.12 85 ASP A O 1
ATOM 609 N N . ASP A 1 86 ? 1.020 2.021 8.615 1.00 84.44 86 ASP A N 1
ATOM 610 C CA . ASP A 1 86 ? 2.483 1.973 8.677 1.00 84.44 86 ASP A CA 1
ATOM 611 C C . ASP A 1 86 ? 3.075 3.357 9.014 1.00 84.44 86 ASP A C 1
ATOM 613 O O . ASP A 1 86 ? 2.756 4.366 8.387 1.00 84.44 86 ASP A O 1
ATOM 617 N N . GLY A 1 87 ? 3.942 3.406 10.027 1.00 79.19 87 GLY A N 1
ATOM 618 C CA . GLY A 1 87 ? 4.443 4.645 10.633 1.00 79.19 87 GLY A CA 1
ATOM 619 C C . GLY A 1 87 ? 3.734 5.082 11.925 1.00 79.19 87 GLY A C 1
ATOM 620 O O . GLY A 1 87 ? 4.288 5.920 12.637 1.00 79.19 87 GLY A O 1
ATOM 621 N N . GLY A 1 88 ? 2.579 4.500 12.281 1.00 86.00 88 GLY A N 1
ATOM 622 C CA . GLY A 1 88 ? 1.885 4.773 13.547 1.00 86.00 88 GLY A CA 1
ATOM 623 C C . GLY A 1 88 ? 0.949 3.635 13.990 1.00 86.00 88 GLY A C 1
ATOM 624 O O . GLY A 1 88 ? -0.004 3.321 13.288 1.00 86.00 88 GLY A O 1
ATOM 625 N N . PRO A 1 89 ? 1.152 3.009 15.164 1.00 88.50 89 PRO A N 1
ATOM 626 C CA . PRO A 1 89 ? 0.321 1.880 15.577 1.00 88.50 89 PRO A CA 1
ATOM 627 C C . PRO A 1 89 ? -1.126 2.299 15.880 1.00 88.50 89 PRO A C 1
ATOM 629 O O . PRO A 1 89 ? -1.375 3.309 16.542 1.00 88.50 89 PRO A O 1
ATOM 632 N N . VAL A 1 90 ? -2.090 1.459 15.490 1.00 92.75 90 VAL A N 1
ATOM 633 C CA . VAL A 1 90 ? -3.487 1.577 15.935 1.00 92.75 90 VAL A CA 1
ATOM 634 C C . VAL A 1 90 ? -3.594 1.042 17.365 1.00 92.75 90 VAL A C 1
ATOM 636 O O . VAL A 1 90 ? -3.826 -0.142 17.593 1.00 92.75 90 VAL A O 1
ATOM 639 N N . SER A 1 91 ? -3.399 1.920 18.349 1.00 92.69 91 SER A N 1
ATOM 640 C CA . SER A 1 91 ? -3.374 1.546 19.775 1.00 92.69 91 SER A CA 1
ATOM 641 C C . SER A 1 91 ? -4.754 1.217 20.359 1.00 92.69 91 SER A C 1
ATOM 643 O O . SER A 1 91 ? -4.850 0.598 21.418 1.00 92.69 91 SER A O 1
ATOM 645 N N . ASN A 1 92 ? -5.836 1.642 19.702 1.00 93.69 92 ASN A N 1
ATOM 646 C CA . ASN A 1 92 ? -7.195 1.370 20.158 1.00 93.69 92 ASN A CA 1
ATOM 647 C C . ASN A 1 92 ? -7.661 -0.012 19.674 1.00 93.69 92 ASN A C 1
ATOM 649 O O . ASN A 1 92 ? -7.948 -0.206 18.491 1.00 93.69 92 ASN A O 1
ATOM 653 N N . GLY A 1 93 ? -7.793 -0.955 20.610 1.00 94.62 93 GLY A N 1
ATOM 654 C CA . GLY A 1 93 ? -8.213 -2.327 20.316 1.00 94.62 93 GLY A CA 1
ATOM 655 C C . GLY A 1 93 ? -9.606 -2.447 19.690 1.00 94.62 93 GLY A C 1
ATOM 656 O O . GLY A 1 93 ? -9.823 -3.355 18.898 1.00 94.62 93 GLY A O 1
ATOM 657 N N . GLU A 1 94 ? -10.534 -1.528 19.973 1.00 95.19 94 GLU A N 1
ATOM 658 C CA . GLU A 1 94 ? -11.863 -1.524 19.343 1.00 95.19 94 GLU A CA 1
ATOM 659 C C . GLU A 1 94 ? -11.777 -1.132 17.862 1.00 95.19 94 GLU A C 1
ATOM 661 O O . GLU A 1 94 ? -12.462 -1.725 17.034 1.00 95.19 94 GLU A O 1
ATOM 666 N N . ILE A 1 95 ? -10.907 -0.177 17.508 1.00 95.25 95 ILE A N 1
ATOM 667 C CA . ILE A 1 95 ? -10.675 0.204 16.105 1.00 95.25 95 ILE A CA 1
ATOM 668 C C . ILE A 1 95 ? -10.036 -0.960 15.356 1.00 95.25 95 ILE A C 1
ATOM 670 O O . ILE A 1 95 ? -10.509 -1.318 14.282 1.00 95.25 95 ILE A O 1
ATOM 674 N N . MET A 1 96 ? -9.008 -1.583 15.937 1.00 96.06 96 MET A N 1
ATOM 675 C CA . MET A 1 96 ? -8.364 -2.736 15.311 1.00 96.06 96 MET A CA 1
ATOM 676 C C . MET A 1 96 ? -9.330 -3.919 15.174 1.00 96.06 96 MET A C 1
ATOM 678 O O . MET A 1 96 ? -9.340 -4.566 14.133 1.00 96.06 96 MET A O 1
ATOM 682 N N . ARG A 1 97 ? -10.180 -4.183 16.179 1.00 95.75 97 ARG A N 1
ATOM 683 C CA . ARG A 1 97 ? -11.195 -5.242 16.084 1.00 95.75 97 ARG A CA 1
ATOM 684 C C . ARG A 1 97 ? -12.146 -4.983 14.920 1.00 95.75 97 ARG A C 1
ATOM 686 O O . ARG A 1 97 ? -12.308 -5.860 14.087 1.00 95.75 97 ARG A O 1
ATOM 693 N N . ARG A 1 98 ? -12.698 -3.771 14.814 1.00 95.31 98 ARG A N 1
ATOM 694 C CA . ARG A 1 98 ? -13.594 -3.396 13.707 1.00 95.31 98 ARG A CA 1
ATOM 695 C C . ARG A 1 98 ? -12.916 -3.410 12.339 1.00 95.31 98 ARG A C 1
ATOM 697 O O . ARG A 1 98 ? -13.591 -3.621 11.348 1.00 95.31 98 ARG A O 1
ATOM 704 N N . ALA A 1 99 ? -11.610 -3.160 12.271 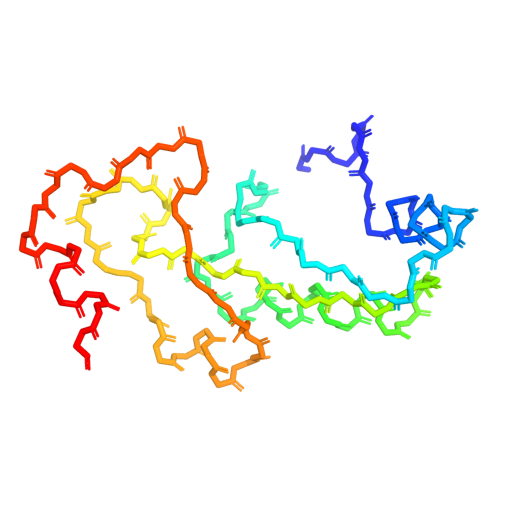1.00 94.50 99 ALA A N 1
ATOM 705 C CA . ALA A 1 99 ? -10.853 -3.255 11.023 1.00 94.50 99 ALA A CA 1
ATOM 706 C C . ALA A 1 99 ? -10.660 -4.707 10.545 1.00 94.50 99 ALA A C 1
ATOM 708 O O . ALA A 1 99 ? -10.353 -4.927 9.376 1.00 94.50 99 ALA A O 1
ATOM 709 N N . LEU A 1 100 ? -10.781 -5.679 11.456 1.00 94.06 100 LEU A N 1
ATOM 710 C CA . LEU A 1 100 ? -10.635 -7.112 11.183 1.00 94.06 100 LEU A CA 1
ATOM 711 C C . LEU A 1 100 ? -11.976 -7.832 10.959 1.00 94.06 100 LEU A C 1
ATOM 713 O O . LEU A 1 100 ? -11.960 -8.966 10.480 1.00 94.06 100 LEU A O 1
ATOM 717 N N . GLU A 1 101 ? -13.091 -7.209 11.350 1.00 91.38 101 GLU A N 1
ATOM 718 C CA . GLU A 1 101 ? -14.471 -7.670 11.114 1.00 91.38 101 GLU A CA 1
ATOM 719 C C . GLU A 1 101 ? -14.893 -7.450 9.651 1.00 91.38 101 GLU A C 1
ATOM 721 O O . GLU A 1 101 ? -15.523 -8.378 9.091 1.00 91.38 101 GLU A O 1
#

Secondary structure (DSSP, 8-state):
--TTT--HHHHHHHHHHTT-SEEEEPS-SSS-S-SHHHHHHHHHHHHHH-SSEEEEEEPSBGGG-SSSB--HHHHHHHT--EE--TTS----HHHHHHHH-

pLDDT: mean 94.73, std 3.89, range [71.75, 98.06]